Protein AF-B4IDQ7-F1 (afdb_monomer_lite)

pLDDT: mean 70.09, std 9.24, range [44.31, 83.25]

Secondary structure (DSSP, 8-state):
-HHHHHHHHHHHHHHHHHHHHHHHHHTT--TT-SSGGG--HHHHHHHHHHHHHHHHHHHHHHHHGGG-HHHHHHHHHHHHHHHHHHHHHHHHHHTHHHHHHHHHHHHHHHHHHHHTS--

Structure (mmCIF, N/CA/C/O backbone):
data_AF-B4IDQ7-F1
#
_entry.id   AF-B4IDQ7-F1
#
loop_
_atom_site.group_PDB
_atom_site.id
_atom_site.type_symbol
_atom_site.label_atom_id
_atom_site.label_alt_id
_atom_site.label_comp_id
_atom_site.label_asym_id
_atom_site.label_entity_id
_atom_site.label_seq_id
_atom_site.pdbx_PDB_ins_code
_atom_site.Cartn_x
_atom_site.Cartn_y
_atom_site.Cartn_z
_atom_site.occupancy
_atom_site.B_iso_or_equiv
_atom_site.auth_seq_id
_atom_site.auth_comp_id
_atom_site.auth_asym_id
_atom_site.auth_atom_id
_atom_site.pdbx_PDB_model_num
ATOM 1 N N . MET A 1 1 ? 38.645 -10.193 3.640 1.00 50.62 1 MET A N 1
ATOM 2 C CA . MET A 1 1 ? 37.533 -10.471 4.585 1.00 50.62 1 MET A CA 1
ATOM 3 C C . MET A 1 1 ? 36.400 -9.431 4.530 1.00 50.62 1 MET A C 1
ATOM 5 O O . MET A 1 1 ? 35.250 -9.816 4.686 1.00 50.62 1 MET A O 1
ATOM 9 N N . SER A 1 2 ? 36.667 -8.141 4.269 1.00 58.59 2 SER A N 1
ATOM 10 C CA . SER A 1 2 ? 35.612 -7.105 4.157 1.00 58.59 2 SER A CA 1
ATOM 11 C C . SER A 1 2 ? 34.751 -7.170 2.885 1.00 58.59 2 SER A C 1
ATOM 13 O O . SER A 1 2 ? 33.590 -6.756 2.924 1.00 58.59 2 SER A O 1
ATOM 15 N N . ASP A 1 3 ? 35.274 -7.696 1.774 1.00 54.69 3 ASP A N 1
ATOM 16 C CA . ASP A 1 3 ? 34.544 -7.705 0.496 1.00 54.69 3 ASP A CA 1
ATOM 17 C C . ASP A 1 3 ? 33.474 -8.802 0.417 1.00 54.69 3 ASP A C 1
ATOM 19 O O . ASP A 1 3 ? 32.374 -8.546 -0.074 1.00 54.69 3 ASP A O 1
ATOM 23 N N . GLU A 1 4 ? 33.695 -9.967 1.037 1.00 54.31 4 GLU A N 1
ATOM 24 C CA . GLU A 1 4 ? 32.661 -11.011 1.152 1.00 54.31 4 GLU A CA 1
ATOM 25 C C . GLU A 1 4 ? 31.457 -10.563 1.998 1.00 54.31 4 GLU A C 1
ATOM 27 O O . GLU A 1 4 ? 30.306 -10.889 1.695 1.00 54.31 4 GLU A O 1
ATOM 32 N N . VAL A 1 5 ? 31.696 -9.771 3.051 1.00 60.72 5 VAL A N 1
ATOM 33 C CA . VAL A 1 5 ? 30.631 -9.236 3.917 1.00 60.72 5 VAL A CA 1
ATOM 34 C C . VAL A 1 5 ? 29.801 -8.182 3.177 1.00 60.72 5 VAL A C 1
ATOM 36 O O . VAL A 1 5 ? 28.580 -8.113 3.361 1.00 60.72 5 VAL A O 1
ATOM 39 N N . LYS A 1 6 ? 30.433 -7.376 2.311 1.00 54.91 6 LYS A N 1
ATOM 40 C CA . LYS A 1 6 ? 29.732 -6.421 1.439 1.00 54.91 6 LYS A CA 1
ATOM 41 C C . LYS A 1 6 ? 28.920 -7.140 0.361 1.00 54.91 6 LYS A C 1
ATOM 43 O O . LYS A 1 6 ? 27.745 -6.806 0.206 1.00 54.91 6 LYS A O 1
ATOM 48 N N . GLY A 1 7 ? 29.486 -8.163 -0.284 1.00 59.06 7 GLY A N 1
ATOM 49 C CA . GLY A 1 7 ? 28.795 -8.998 -1.272 1.00 59.06 7 GLY A CA 1
ATOM 50 C C . GLY A 1 7 ? 27.530 -9.652 -0.708 1.00 59.06 7 GLY A C 1
ATOM 51 O O . GLY A 1 7 ? 26.439 -9.439 -1.237 1.00 59.06 7 GLY A O 1
ATOM 52 N N . LYS A 1 8 ? 27.628 -10.320 0.453 1.00 60.47 8 LYS A N 1
ATOM 53 C CA . LYS A 1 8 ? 26.470 -10.946 1.127 1.00 60.47 8 LYS A CA 1
ATOM 54 C C . LYS A 1 8 ? 25.400 -9.936 1.562 1.00 60.47 8 LYS A C 1
ATOM 56 O O . LYS A 1 8 ? 24.205 -10.227 1.490 1.00 60.47 8 LYS A O 1
ATOM 61 N N . LYS A 1 9 ? 25.787 -8.732 2.011 1.00 61.00 9 LYS A N 1
ATOM 62 C CA . LYS A 1 9 ? 24.826 -7.654 2.334 1.00 61.00 9 LYS A CA 1
ATOM 63 C C . LYS A 1 9 ? 24.104 -7.131 1.092 1.00 61.00 9 LYS A C 1
ATOM 65 O O . LYS A 1 9 ? 22.928 -6.779 1.176 1.00 61.00 9 LYS A O 1
ATOM 70 N N . GLN A 1 10 ? 24.800 -7.051 -0.035 1.00 59.84 10 GLN A N 1
ATOM 71 C CA . GLN A 1 10 ? 24.262 -6.534 -1.288 1.00 59.84 10 GLN A CA 1
ATOM 72 C C . GLN A 1 10 ? 23.310 -7.541 -1.946 1.00 59.84 10 GLN A C 1
ATOM 74 O O . GLN A 1 10 ? 22.236 -7.156 -2.402 1.00 59.84 10 GLN A O 1
ATOM 79 N N . GLU A 1 11 ? 23.636 -8.830 -1.872 1.00 60.47 11 GLU A N 1
ATOM 80 C CA . GLU A 1 11 ? 22.786 -9.927 -2.340 1.00 60.47 11 GLU A CA 1
ATOM 81 C C . GLU A 1 11 ? 21.485 -10.039 -1.526 1.00 60.47 11 GLU A C 1
ATOM 83 O O . GLU A 1 11 ? 20.395 -10.103 -2.097 1.00 60.47 11 GLU A O 1
ATOM 88 N N . LYS A 1 12 ? 21.563 -9.917 -0.189 1.00 66.12 12 LYS A N 1
ATOM 89 C CA . LYS A 1 12 ? 20.372 -9.835 0.678 1.00 66.12 12 LYS A CA 1
ATOM 90 C C . LYS A 1 12 ? 19.483 -8.631 0.361 1.00 66.12 12 LYS A C 1
ATOM 92 O O . LYS A 1 12 ? 18.259 -8.742 0.416 1.00 66.12 12 LYS A O 1
ATOM 97 N N . LYS A 1 13 ? 20.073 -7.472 0.040 1.00 66.81 13 LYS A N 1
ATOM 98 C CA . LYS A 1 13 ? 19.306 -6.281 -0.360 1.00 66.81 13 LYS A CA 1
ATOM 99 C C . LYS A 1 13 ? 18.587 -6.494 -1.690 1.00 66.81 13 LYS A C 1
ATOM 101 O O . LYS A 1 13 ? 17.426 -6.113 -1.792 1.00 66.81 13 LYS A O 1
ATOM 106 N N . ASP A 1 14 ? 19.235 -7.125 -2.668 1.00 68.25 14 ASP A N 1
ATOM 107 C CA . ASP A 1 14 ? 18.614 -7.425 -3.963 1.00 68.25 14 ASP A CA 1
ATOM 108 C C . ASP A 1 14 ? 17.458 -8.429 -3.817 1.00 68.25 14 ASP A C 1
ATOM 110 O O . ASP A 1 14 ? 16.376 -8.218 -4.363 1.00 68.25 14 ASP A O 1
ATOM 114 N N . GLN A 1 15 ? 17.634 -9.472 -2.998 1.00 74.38 15 GLN A N 1
ATOM 115 C CA . GLN A 1 15 ? 16.562 -10.419 -2.671 1.00 74.38 15 GLN A CA 1
ATOM 116 C C . GLN A 1 15 ? 15.384 -9.739 -1.960 1.00 74.38 15 GLN A C 1
ATOM 118 O O . GLN A 1 15 ? 14.240 -9.917 -2.373 1.00 74.38 15 GLN A O 1
ATOM 123 N N . SER A 1 16 ? 15.649 -8.908 -0.945 1.00 74.19 16 SER A N 1
ATOM 124 C CA . SER A 1 16 ? 14.608 -8.163 -0.221 1.00 74.19 16 SER A CA 1
ATOM 125 C C . SER A 1 16 ? 13.798 -7.251 -1.152 1.00 74.19 16 SER A C 1
ATOM 127 O O . SER A 1 16 ? 12.568 -7.246 -1.116 1.00 74.19 16 SER A O 1
ATOM 129 N N . LEU A 1 17 ? 14.472 -6.549 -2.067 1.00 72.50 17 LEU A N 1
ATOM 130 C CA . LEU A 1 17 ? 13.829 -5.659 -3.033 1.00 72.50 17 LEU A CA 1
ATOM 131 C C . LEU A 1 17 ? 12.966 -6.429 -4.049 1.00 72.50 17 LEU A C 1
ATOM 133 O O . LEU A 1 17 ? 11.886 -5.975 -4.421 1.00 72.50 17 LEU A O 1
ATOM 137 N N . ARG A 1 18 ? 13.411 -7.617 -4.482 1.00 75.12 18 ARG A N 1
ATOM 138 C CA . ARG A 1 18 ? 12.624 -8.509 -5.353 1.00 75.12 18 ARG A CA 1
ATOM 139 C C . ARG A 1 18 ? 11.378 -9.036 -4.651 1.00 75.12 18 ARG A C 1
ATOM 141 O O . ARG A 1 18 ? 10.312 -9.033 -5.261 1.00 75.12 18 ARG A O 1
ATOM 148 N N . VAL A 1 19 ? 11.500 -9.443 -3.386 1.00 78.44 19 VAL A N 1
ATOM 149 C CA . VAL A 1 19 ? 10.363 -9.914 -2.581 1.00 78.44 19 VAL A CA 1
ATOM 150 C C . VAL A 1 19 ? 9.347 -8.794 -2.392 1.00 78.44 19 VAL A C 1
ATOM 152 O O . VAL A 1 19 ? 8.165 -9.019 -2.622 1.00 78.44 19 VAL A O 1
ATOM 155 N N . GLN A 1 20 ? 9.786 -7.575 -2.068 1.00 76.69 20 GLN A N 1
ATOM 156 C CA . GLN A 1 20 ? 8.881 -6.427 -1.959 1.00 76.69 20 GLN A CA 1
ATOM 157 C C . GLN A 1 20 ? 8.100 -6.204 -3.257 1.00 76.69 20 GLN A C 1
ATOM 159 O O . GLN A 1 20 ? 6.879 -6.087 -3.231 1.00 76.69 20 GLN A O 1
ATOM 164 N N . ILE A 1 21 ? 8.779 -6.218 -4.404 1.00 78.62 21 ILE A N 1
ATOM 165 C CA . ILE A 1 21 ? 8.135 -5.999 -5.707 1.00 78.62 21 ILE A CA 1
ATOM 166 C C . ILE A 1 21 ? 7.157 -7.126 -6.049 1.00 78.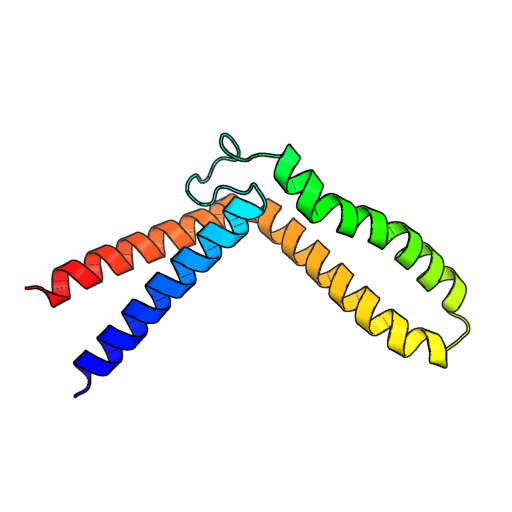62 21 ILE A C 1
ATOM 168 O O . ILE A 1 21 ? 6.091 -6.856 -6.596 1.00 78.62 21 ILE A O 1
ATOM 172 N N . LEU A 1 22 ? 7.477 -8.370 -5.687 1.00 78.12 22 LEU A N 1
ATOM 173 C CA . LEU A 1 22 ? 6.561 -9.498 -5.836 1.00 78.12 22 LEU A CA 1
ATOM 174 C C . LEU A 1 22 ? 5.314 -9.331 -4.957 1.00 78.12 22 LEU A C 1
ATOM 176 O O . LEU A 1 22 ? 4.205 -9.497 -5.451 1.00 78.12 22 LEU A O 1
ATOM 180 N N . VAL A 1 23 ? 5.485 -8.959 -3.685 1.00 81.25 23 VAL A N 1
ATOM 181 C CA . VAL A 1 23 ? 4.380 -8.759 -2.731 1.00 81.25 23 VAL A CA 1
ATOM 182 C C . VAL A 1 23 ? 3.423 -7.678 -3.223 1.00 81.25 23 VAL A C 1
ATOM 184 O O . VAL A 1 23 ? 2.217 -7.904 -3.282 1.00 81.25 23 VAL A O 1
ATOM 187 N N . TYR A 1 24 ? 3.943 -6.532 -3.656 1.00 77.50 24 TYR A N 1
ATOM 188 C CA . TYR A 1 24 ? 3.100 -5.480 -4.219 1.00 77.50 24 TYR A CA 1
ATOM 189 C C . TYR A 1 24 ? 2.419 -5.902 -5.526 1.00 77.50 24 TYR A C 1
ATOM 191 O O . TYR A 1 24 ? 1.258 -5.561 -5.748 1.00 77.50 24 TYR A O 1
ATOM 199 N N . ARG A 1 25 ? 3.089 -6.701 -6.364 1.00 77.25 25 ARG A N 1
ATOM 200 C CA . ARG A 1 25 ? 2.487 -7.253 -7.582 1.00 77.25 25 ARG A CA 1
ATOM 201 C C . ARG A 1 25 ? 1.349 -8.226 -7.267 1.00 77.25 25 ARG A C 1
ATOM 203 O O . ARG A 1 25 ? 0.344 -8.214 -7.974 1.00 77.25 25 ARG A O 1
ATOM 210 N N . CYS A 1 26 ? 1.459 -9.008 -6.191 1.00 78.88 26 CYS A N 1
ATOM 211 C CA . CYS A 1 26 ? 0.356 -9.819 -5.663 1.00 78.88 26 CYS A CA 1
ATOM 212 C C . CYS A 1 26 ? -0.804 -8.954 -5.144 1.00 78.88 26 CYS A C 1
ATOM 214 O O . CYS A 1 26 ? -1.956 -9.352 -5.269 1.00 78.88 26 CYS A O 1
ATOM 216 N N . MET A 1 27 ? -0.520 -7.749 -4.640 1.00 73.94 27 MET A N 1
ATOM 217 C CA . MET A 1 27 ? -1.527 -6.729 -4.306 1.00 73.94 27 MET A CA 1
ATOM 218 C C . MET A 1 27 ? -2.060 -5.965 -5.534 1.00 73.94 27 MET A C 1
ATOM 220 O O . MET A 1 27 ? -2.821 -5.010 -5.396 1.00 73.94 27 MET A O 1
ATOM 224 N N . GLY A 1 28 ? -1.666 -6.351 -6.752 1.00 70.25 28 GLY A N 1
ATOM 225 C CA . GLY A 1 28 ? -2.109 -5.712 -7.993 1.00 70.25 28 GLY A CA 1
ATOM 226 C C . GLY A 1 28 ? -1.391 -4.415 -8.348 1.00 70.25 28 GLY A C 1
ATOM 227 O O . GLY A 1 28 ? -1.785 -3.764 -9.310 1.00 70.25 28 GLY A O 1
ATOM 228 N N . ILE A 1 29 ? -0.343 -4.051 -7.611 1.00 76.56 29 ILE A N 1
ATOM 229 C CA . ILE A 1 29 ? 0.425 -2.823 -7.814 1.00 76.56 29 ILE A CA 1
ATOM 230 C C . ILE A 1 29 ? 1.715 -3.169 -8.551 1.00 76.56 29 ILE A C 1
ATOM 232 O O . ILE A 1 29 ? 2.563 -3.907 -8.043 1.00 76.56 29 ILE A O 1
ATOM 236 N N . ASP A 1 30 ? 1.892 -2.614 -9.745 1.00 71.19 30 ASP A N 1
ATOM 237 C CA . ASP A 1 30 ? 3.097 -2.819 -10.532 1.00 71.19 30 ASP A CA 1
ATOM 238 C C . ASP A 1 30 ? 4.142 -1.730 -10.255 1.00 71.19 30 ASP A C 1
ATOM 240 O O . ASP A 1 30 ? 4.079 -0.616 -10.776 1.00 71.19 30 ASP A O 1
ATOM 244 N N . LEU A 1 31 ? 5.168 -2.066 -9.465 1.00 69.06 31 LEU A N 1
ATOM 245 C CA . LEU A 1 31 ? 6.310 -1.172 -9.222 1.00 69.06 31 LEU A CA 1
ATOM 246 C C . LEU A 1 31 ? 7.321 -1.145 -10.371 1.00 69.06 31 LEU A C 1
ATOM 248 O O . LEU A 1 31 ? 8.363 -0.501 -10.252 1.00 69.06 31 LEU A O 1
ATOM 252 N N . TRP A 1 32 ? 7.057 -1.845 -11.476 1.00 65.50 32 TRP A N 1
ATOM 253 C CA . TRP A 1 32 ? 7.919 -1.791 -12.652 1.00 65.50 32 TRP A CA 1
ATOM 254 C C . TRP A 1 32 ? 7.681 -0.542 -13.508 1.00 65.50 32 TRP A C 1
ATOM 256 O O . TRP A 1 32 ? 8.549 -0.163 -14.288 1.00 65.50 32 TRP A O 1
ATOM 266 N N . SER A 1 33 ? 6.544 0.138 -13.353 1.00 61.62 33 SER A N 1
ATOM 267 C CA . SER A 1 33 ? 6.238 1.356 -14.101 1.00 61.62 33 SER A CA 1
ATOM 268 C C . SER A 1 33 ? 5.862 2.505 -13.164 1.00 61.62 33 SER A C 1
ATOM 270 O O . SER A 1 33 ? 5.038 2.325 -12.264 1.00 61.62 33 SER A O 1
ATOM 272 N N . PRO A 1 34 ? 6.396 3.727 -13.372 1.00 59.88 34 PRO A N 1
ATOM 273 C CA . PRO A 1 34 ? 5.971 4.907 -12.616 1.00 59.88 34 PRO A CA 1
ATOM 274 C C . PRO A 1 34 ? 4.513 5.299 -12.911 1.00 59.88 34 PRO A C 1
ATOM 276 O O . PRO A 1 34 ? 3.937 6.114 -12.192 1.00 59.88 34 PRO A O 1
ATOM 279 N N . THR A 1 35 ? 3.901 4.709 -13.942 1.00 60.84 35 THR A N 1
ATOM 280 C CA . THR A 1 35 ? 2.495 4.914 -14.307 1.00 60.84 35 THR A CA 1
ATOM 281 C C . THR A 1 35 ? 1.610 3.796 -13.758 1.00 60.84 35 THR A C 1
ATOM 283 O O . THR A 1 35 ? 2.046 2.653 -13.649 1.00 60.84 35 THR A O 1
ATOM 286 N N . MET A 1 36 ? 0.353 4.124 -13.440 1.00 60.62 36 MET A N 1
ATOM 287 C CA . MET A 1 36 ? -0.664 3.153 -12.998 1.00 60.62 36 MET A CA 1
ATOM 288 C C . MET A 1 36 ? -1.256 2.336 -14.160 1.00 60.62 36 MET A C 1
ATOM 290 O O . MET A 1 36 ? -2.191 1.571 -13.968 1.00 60.62 36 MET A O 1
ATOM 294 N N . ALA A 1 37 ? -0.732 2.492 -15.381 1.00 63.09 37 ALA A N 1
ATOM 295 C CA . ALA A 1 37 ? -1.294 1.887 -16.589 1.00 63.09 37 ALA A CA 1
ATOM 296 C C . ALA A 1 37 ? -1.283 0.348 -16.568 1.00 63.09 37 ALA A C 1
ATOM 298 O O . ALA A 1 37 ? -2.091 -0.273 -17.249 1.00 63.09 37 ALA A O 1
ATOM 299 N N . ASN A 1 38 ? -0.377 -0.254 -15.790 1.00 66.31 38 ASN A N 1
ATOM 300 C CA . ASN A 1 38 ? -0.272 -1.705 -15.634 1.00 66.31 38 ASN A CA 1
ATOM 301 C C . ASN A 1 38 ? -0.748 -2.196 -14.254 1.00 66.31 38 ASN A C 1
ATOM 303 O O . ASN A 1 38 ? -0.616 -3.382 -13.940 1.00 66.31 38 ASN A O 1
ATOM 307 N N . ASP A 1 39 ? -1.284 -1.294 -13.424 1.00 68.69 39 ASP A N 1
ATOM 308 C CA . ASP A 1 39 ? -1.880 -1.680 -12.150 1.00 68.69 39 ASP A CA 1
ATOM 309 C C . ASP A 1 39 ? -3.173 -2.461 -12.412 1.00 68.69 39 ASP A C 1
ATOM 311 O O . ASP A 1 39 ? -3.912 -2.205 -13.364 1.00 68.69 39 ASP A O 1
ATOM 315 N N . ARG A 1 40 ? -3.452 -3.443 -11.553 1.00 78.50 40 ARG A N 1
ATOM 316 C CA . ARG A 1 40 ? -4.677 -4.245 -11.567 1.00 78.50 40 ARG A CA 1
ATOM 317 C C . ARG A 1 40 ? -5.589 -3.733 -10.453 1.00 78.50 40 ARG A C 1
ATOM 319 O O . ARG A 1 40 ? -5.602 -4.335 -9.377 1.00 78.50 40 ARG A O 1
ATOM 326 N N . PRO A 1 41 ? -6.368 -2.657 -10.683 1.00 71.75 41 PRO A N 1
ATOM 327 C CA . PRO A 1 41 ? -7.154 -2.002 -9.636 1.00 71.75 41 PRO A CA 1
ATOM 328 C C . PRO A 1 41 ? -8.147 -2.956 -8.968 1.00 71.75 41 PRO A C 1
ATOM 330 O O . PRO A 1 41 ? -8.364 -2.864 -7.767 1.00 71.75 41 PRO A O 1
ATOM 333 N N . TRP A 1 42 ? -8.675 -3.931 -9.713 1.00 75.81 42 TRP A N 1
ATOM 334 C CA . TRP A 1 42 ? -9.512 -5.006 -9.176 1.00 75.81 42 TRP A CA 1
ATOM 335 C C . TRP A 1 42 ? -8.799 -5.860 -8.127 1.00 75.81 42 TRP A C 1
ATOM 337 O O . TRP A 1 42 ? -9.379 -6.177 -7.094 1.00 75.81 42 TRP A O 1
ATOM 347 N N . LEU A 1 43 ? -7.536 -6.215 -8.362 1.00 77.56 43 LEU A N 1
ATOM 348 C CA . LEU A 1 43 ? -6.769 -7.031 -7.425 1.00 77.56 43 LEU A CA 1
ATOM 349 C C . LEU A 1 43 ? -6.405 -6.214 -6.179 1.00 77.56 43 LEU A C 1
ATOM 351 O O . LEU A 1 43 ? -6.558 -6.697 -5.061 1.00 77.56 43 LEU A O 1
ATOM 355 N N . THR A 1 44 ? -6.041 -4.942 -6.364 1.00 76.31 44 THR A N 1
ATOM 356 C CA . THR A 1 44 ? -5.822 -4.007 -5.253 1.00 76.31 44 THR A CA 1
ATOM 357 C C . THR A 1 44 ? -7.090 -3.807 -4.429 1.00 76.31 44 THR A C 1
ATOM 359 O O . THR A 1 44 ? -7.023 -3.848 -3.202 1.00 76.31 44 THR A O 1
ATOM 362 N N . PHE A 1 45 ? -8.250 -3.688 -5.076 1.00 78.31 45 PHE A N 1
ATOM 363 C CA . PHE A 1 45 ? -9.544 -3.590 -4.409 1.00 78.31 45 PHE A CA 1
ATOM 364 C C . PHE A 1 45 ? -9.872 -4.848 -3.600 1.00 78.31 45 PHE A C 1
ATOM 366 O O . PHE A 1 45 ? -10.294 -4.734 -2.458 1.00 78.31 45 PHE A O 1
ATOM 373 N N . VAL A 1 46 ? -9.603 -6.048 -4.120 1.00 81.75 46 VAL A N 1
ATOM 374 C CA . VAL A 1 46 ? -9.787 -7.295 -3.356 1.00 81.75 46 VAL A CA 1
ATOM 375 C C . VAL A 1 46 ? -8.847 -7.362 -2.147 1.00 81.75 46 VAL A C 1
ATOM 377 O O . VAL A 1 46 ? -9.255 -7.817 -1.083 1.00 81.75 46 VAL A O 1
ATOM 380 N N . THR A 1 47 ? -7.605 -6.885 -2.272 1.00 78.62 47 THR A N 1
ATOM 381 C CA . THR A 1 47 ? -6.629 -6.952 -1.168 1.00 78.62 47 THR A CA 1
ATOM 382 C C . THR A 1 47 ? -6.783 -5.857 -0.111 1.00 78.62 47 THR A C 1
ATOM 384 O O . THR A 1 47 ? -6.556 -6.121 1.064 1.00 78.62 47 THR A O 1
ATOM 387 N N . MET A 1 48 ? -7.167 -4.638 -0.500 1.00 76.06 48 MET A N 1
ATOM 388 C CA . MET A 1 48 ? -7.267 -3.481 0.404 1.00 76.06 48 MET A CA 1
ATOM 389 C C . MET A 1 48 ? -8.713 -3.147 0.771 1.00 76.06 48 MET A C 1
ATOM 391 O O . MET A 1 48 ? -8.961 -2.596 1.839 1.00 76.06 48 MET A O 1
ATOM 395 N N . GLY A 1 49 ? -9.681 -3.510 -0.070 1.00 78.44 49 GLY A N 1
ATOM 396 C CA . GLY A 1 49 ? -11.109 -3.282 0.146 1.00 78.44 49 GLY A CA 1
ATOM 397 C C . GLY A 1 49 ? -11.628 -3.840 1.470 1.00 78.44 49 GLY A C 1
ATOM 398 O O . GLY A 1 49 ? -12.296 -3.091 2.176 1.00 78.44 49 GLY A O 1
ATOM 399 N N . PRO A 1 50 ? -11.274 -5.072 1.889 1.00 82.75 50 PRO A N 1
ATOM 400 C CA . PRO A 1 50 ? -11.645 -5.583 3.207 1.00 82.75 50 PRO A CA 1
ATOM 401 C C . PRO A 1 50 ? -11.130 -4.706 4.349 1.00 82.75 50 PRO A C 1
ATOM 403 O O . PRO A 1 50 ? -11.832 -4.521 5.333 1.00 82.75 50 PRO A O 1
ATOM 406 N N . LEU A 1 51 ? -9.943 -4.108 4.204 1.00 77.31 51 LEU A N 1
ATOM 407 C CA . LEU A 1 51 ? -9.350 -3.222 5.208 1.00 77.31 51 LEU A CA 1
ATOM 408 C C . LEU A 1 51 ? -10.140 -1.908 5.332 1.00 77.31 51 LEU A C 1
ATOM 410 O O . LEU A 1 51 ? -10.401 -1.446 6.440 1.00 77.31 51 LEU A O 1
ATOM 414 N N . PHE A 1 52 ? -10.590 -1.350 4.203 1.00 74.88 52 PHE A N 1
ATOM 415 C CA . PHE A 1 52 ? -11.512 -0.207 4.178 1.00 74.88 52 PHE A CA 1
ATOM 416 C C . PHE A 1 52 ? -12.898 -0.567 4.728 1.00 74.88 52 PHE A C 1
ATOM 418 O O . PHE A 1 52 ? -13.486 0.216 5.470 1.00 74.88 52 PHE A O 1
ATOM 425 N N . LEU A 1 53 ? -13.412 -1.757 4.408 1.00 80.69 53 LEU A N 1
ATOM 426 C CA . LEU A 1 53 ? -14.711 -2.225 4.890 1.00 80.69 53 LEU A CA 1
ATOM 427 C C . LEU A 1 53 ? -14.702 -2.465 6.404 1.00 80.69 53 LEU A C 1
ATOM 429 O O . LEU A 1 53 ? -15.706 -2.226 7.062 1.00 80.69 53 LEU A O 1
ATOM 433 N N . PHE A 1 54 ? -13.567 -2.907 6.952 1.00 77.88 54 PHE A N 1
ATOM 434 C CA . PHE A 1 54 ? -13.380 -3.163 8.380 1.00 77.88 54 PHE A CA 1
ATOM 435 C C . PHE A 1 54 ? -13.142 -1.877 9.189 1.00 77.88 54 PHE A C 1
ATOM 437 O O . PHE A 1 54 ? -13.500 -1.808 10.361 1.00 77.88 54 PHE A O 1
ATOM 444 N N . MET A 1 55 ? -12.598 -0.832 8.557 1.00 72.31 55 MET A N 1
ATOM 445 C CA . MET A 1 55 ? -12.408 0.494 9.164 1.00 72.31 55 MET A CA 1
ATOM 446 C C . MET A 1 55 ? -13.727 1.167 9.565 1.00 72.31 55 MET A C 1
ATOM 448 O O . MET A 1 55 ? -13.787 1.819 10.602 1.00 72.31 55 MET A O 1
ATOM 452 N N . VAL A 1 56 ? -14.790 1.002 8.774 1.00 74.69 56 VAL A N 1
ATOM 453 C CA . VAL A 1 56 ? -16.097 1.637 9.029 1.00 74.69 56 VAL A CA 1
ATOM 454 C C . VAL A 1 56 ? -16.744 1.173 10.346 1.00 74.69 56 VAL A C 1
ATOM 456 O O . VAL A 1 56 ? -17.015 2.024 11.194 1.00 74.69 56 VAL A O 1
ATOM 459 N N . PRO A 1 57 ? -16.973 -0.133 10.587 1.00 74.38 57 PRO A N 1
ATOM 460 C CA . PRO A 1 57 ? -17.533 -0.601 11.852 1.00 74.38 57 PRO A CA 1
ATOM 461 C C . PRO A 1 57 ? -16.580 -0.357 13.028 1.00 74.38 57 PRO A C 1
ATOM 463 O O . PRO A 1 57 ? -17.039 -0.099 14.134 1.00 74.38 57 PRO A O 1
ATOM 466 N N . MET A 1 58 ? -15.265 -0.367 12.796 1.00 71.62 58 MET A N 1
ATOM 467 C CA . MET A 1 58 ? -14.267 -0.050 13.819 1.00 71.62 58 MET A CA 1
ATOM 468 C C . MET A 1 58 ? -14.325 1.426 14.250 1.00 71.62 58 MET A C 1
ATOM 470 O O . MET A 1 58 ? -14.202 1.718 15.436 1.00 71.62 58 MET A O 1
ATOM 474 N N . PHE A 1 59 ? -14.583 2.352 13.321 1.00 70.25 59 PHE A N 1
ATOM 475 C CA . PHE A 1 59 ? -14.804 3.769 13.625 1.00 70.25 59 PHE A CA 1
ATOM 476 C C . PHE A 1 59 ? -16.097 3.994 14.422 1.00 70.25 59 PHE A C 1
ATOM 478 O O . PHE A 1 59 ? -16.095 4.744 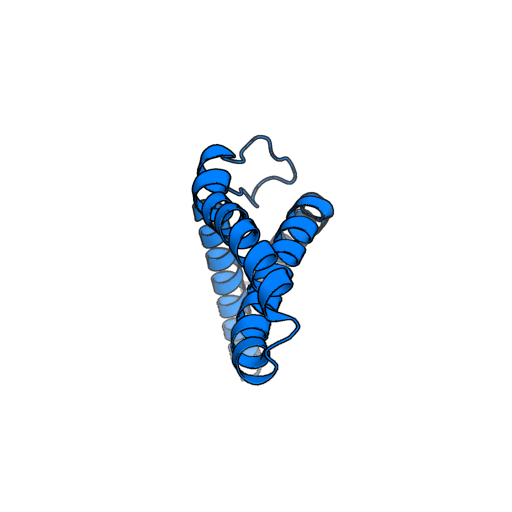15.398 1.00 70.25 59 PHE A O 1
ATOM 485 N N . LEU A 1 60 ? -17.184 3.307 14.049 1.00 73.00 60 LEU A N 1
ATOM 486 C CA . LEU A 1 60 ? -18.454 3.357 14.783 1.00 73.00 60 LEU A CA 1
ATOM 487 C C . LEU A 1 60 ? -18.309 2.791 16.203 1.00 73.00 60 LEU A C 1
ATOM 489 O O . LEU A 1 60 ? -18.736 3.429 17.162 1.00 73.00 60 LEU A O 1
ATOM 493 N N . ALA A 1 61 ? -17.629 1.651 16.348 1.00 68.88 61 ALA A N 1
ATOM 494 C CA . ALA A 1 61 ? -17.349 1.050 17.647 1.00 68.88 61 ALA A CA 1
ATOM 495 C C . ALA A 1 61 ? -16.463 1.960 18.513 1.00 68.88 61 ALA A C 1
ATOM 497 O O . ALA A 1 61 ? -16.770 2.196 19.677 1.00 68.88 61 ALA A O 1
ATOM 498 N N . ALA A 1 62 ? -15.392 2.537 17.959 1.00 65.44 62 ALA A N 1
ATOM 499 C CA . ALA A 1 62 ? -14.536 3.462 18.700 1.00 65.44 62 ALA A CA 1
ATOM 500 C C . ALA A 1 62 ? -15.309 4.687 19.223 1.00 65.44 62 ALA A C 1
ATOM 502 O O . ALA A 1 62 ? -15.030 5.151 20.326 1.00 65.44 62 ALA A O 1
ATOM 503 N N . HIS A 1 63 ? -16.296 5.180 18.468 1.00 67.56 63 HIS A N 1
ATOM 504 C CA . HIS A 1 63 ? -17.168 6.272 18.898 1.00 67.56 63 HIS A CA 1
ATOM 505 C C . HIS A 1 63 ? -18.121 5.855 20.034 1.00 67.56 63 HIS A C 1
ATOM 507 O O . HIS A 1 63 ? -18.301 6.614 20.984 1.00 67.56 63 HIS A O 1
ATOM 513 N N . GLU A 1 64 ? -18.698 4.650 19.980 1.00 65.25 64 GLU A N 1
ATOM 514 C CA . GLU A 1 64 ? -19.565 4.121 21.048 1.00 65.25 64 GLU A CA 1
ATOM 515 C C . GLU A 1 64 ? -18.804 3.775 22.340 1.00 65.25 64 GLU A C 1
ATOM 517 O O . GLU A 1 64 ? -19.324 3.982 23.435 1.00 65.25 64 GLU A O 1
ATOM 522 N N . TYR A 1 65 ? -17.561 3.293 22.247 1.00 60.34 65 TYR A N 1
ATOM 523 C CA . TYR A 1 65 ? -16.777 2.843 23.406 1.00 60.34 65 TYR A CA 1
ATOM 524 C C . TYR A 1 65 ? -15.962 3.944 24.110 1.00 60.34 65 TYR A C 1
ATOM 526 O O . TYR A 1 65 ? -15.269 3.638 25.083 1.00 60.34 65 TYR A O 1
ATOM 534 N N . ILE A 1 66 ? -16.066 5.218 23.701 1.00 58.56 66 ILE A N 1
ATOM 535 C CA . ILE A 1 66 ? -15.352 6.362 24.318 1.00 58.56 66 ILE A CA 1
ATOM 536 C C . ILE A 1 66 ? -15.542 6.446 25.847 1.00 58.56 66 ILE A C 1
ATOM 538 O O . ILE A 1 66 ? -14.676 6.959 26.553 1.00 58.56 66 ILE A O 1
ATOM 542 N N . THR A 1 67 ? -16.632 5.895 26.384 1.00 57.28 67 THR A N 1
ATOM 543 C CA . THR A 1 67 ? -16.944 5.885 27.821 1.00 57.28 67 THR A CA 1
ATOM 544 C C . THR A 1 67 ? -16.424 4.660 28.593 1.00 57.28 67 THR A C 1
ATOM 546 O O . THR A 1 67 ? -16.514 4.654 29.820 1.00 57.28 67 THR A O 1
ATOM 549 N N . GLN A 1 68 ? -15.862 3.628 27.942 1.00 56.44 68 GLN A N 1
ATOM 550 C CA . GLN A 1 68 ? -15.364 2.400 28.594 1.00 56.44 68 GLN A CA 1
ATOM 551 C C . GLN A 1 68 ? -13.843 2.231 28.453 1.00 56.44 68 GLN A C 1
ATOM 553 O O . GLN A 1 68 ? -13.344 1.488 27.611 1.00 56.44 68 GLN A O 1
ATOM 558 N N . VAL A 1 69 ? -13.098 2.879 29.353 1.00 56.12 69 VAL A N 1
ATOM 559 C CA . VAL A 1 69 ? -11.625 3.022 29.332 1.00 56.12 69 VAL A CA 1
ATOM 560 C C . VAL A 1 69 ? -10.853 1.693 29.214 1.00 56.12 69 VAL A C 1
ATOM 562 O O . VAL A 1 69 ? -9.788 1.661 28.601 1.00 56.12 69 VAL A O 1
ATOM 565 N N . SER A 1 70 ? -11.378 0.585 29.752 1.00 55.81 70 SER A N 1
ATOM 566 C CA . SER A 1 70 ? -10.649 -0.696 29.775 1.00 55.81 70 SER A CA 1
ATOM 567 C C . SER A 1 70 ? -10.751 -1.495 28.468 1.00 55.81 70 SER A C 1
ATOM 569 O O . SER A 1 70 ? -9.760 -2.071 28.035 1.00 55.81 70 SER A O 1
ATOM 571 N N . LEU A 1 71 ? -11.918 -1.498 27.814 1.00 54.66 71 LEU A N 1
ATOM 572 C CA . LEU A 1 71 ? -12.119 -2.094 26.480 1.00 54.66 71 LEU A CA 1
ATOM 573 C C . LEU A 1 71 ? -11.540 -1.202 25.376 1.00 54.66 71 LEU A C 1
ATOM 575 O O . LEU A 1 71 ? -11.105 -1.678 24.327 1.00 54.66 71 LEU A O 1
ATOM 579 N N . LEU A 1 72 ? -11.489 0.102 25.639 1.00 57.09 72 LEU A N 1
ATOM 580 C CA . LEU A 1 72 ? -10.929 1.091 24.740 1.00 57.09 72 LEU A CA 1
ATOM 581 C C . LEU A 1 72 ? -9.424 0.864 24.509 1.00 57.09 72 LEU A C 1
ATOM 583 O O . LEU A 1 72 ? -8.977 1.004 23.383 1.00 57.09 72 LEU A O 1
ATOM 587 N N . SER A 1 73 ? 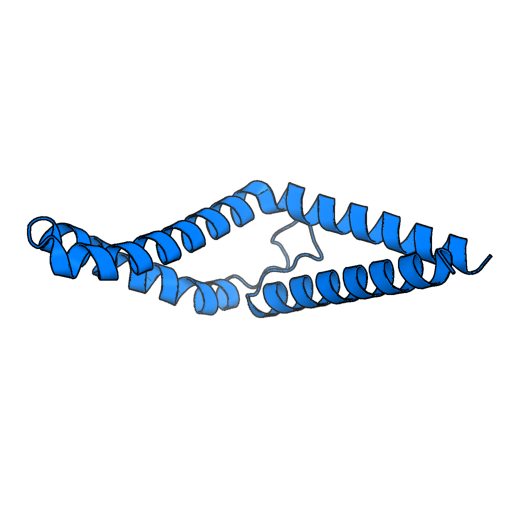-8.632 0.459 25.510 1.00 62.97 73 SER A N 1
ATOM 588 C CA . SER A 1 73 ? -7.169 0.332 25.356 1.00 62.97 73 SER A CA 1
ATOM 589 C C . SER A 1 73 ? -6.737 -0.771 24.371 1.00 62.97 73 SER A C 1
ATOM 591 O O . SER A 1 73 ? -5.945 -0.500 23.464 1.00 62.97 73 SER A O 1
ATOM 593 N N . ASP A 1 74 ? -7.314 -1.973 24.471 1.00 64.75 74 ASP A N 1
ATOM 594 C CA . ASP A 1 74 ? -6.995 -3.098 23.573 1.00 64.75 74 ASP A CA 1
ATOM 595 C C . ASP A 1 74 ? -7.542 -2.875 22.155 1.00 64.75 74 ASP A C 1
ATOM 597 O O . ASP A 1 74 ? -6.896 -3.177 21.142 1.00 64.75 74 ASP A O 1
ATOM 601 N N . THR A 1 75 ? -8.726 -2.268 22.066 1.00 64.75 75 THR A N 1
ATOM 602 C CA . THR A 1 75 ? -9.381 -1.985 20.785 1.00 64.75 75 THR A CA 1
ATOM 603 C C . THR A 1 75 ? -8.735 -0.786 20.080 1.00 64.75 75 THR A C 1
ATOM 605 O O . THR A 1 75 ? -8.590 -0.790 18.857 1.00 64.75 75 THR A O 1
ATOM 608 N N . LEU A 1 76 ? -8.239 0.212 20.821 1.00 68.75 76 LEU A N 1
ATOM 609 C CA . LEU A 1 76 ? -7.508 1.353 20.262 1.00 68.75 76 LEU A CA 1
ATOM 610 C C . LEU A 1 76 ? -6.181 0.930 19.643 1.00 68.75 76 LEU A C 1
ATOM 612 O O . LEU A 1 76 ? -5.837 1.441 18.582 1.00 68.75 76 LEU A O 1
ATOM 616 N N . GLY A 1 77 ? -5.441 0.001 20.256 1.00 72.56 77 GLY A N 1
ATOM 617 C CA . GLY A 1 77 ? -4.157 -0.454 19.715 1.00 72.56 77 GLY A CA 1
ATOM 618 C C . GLY A 1 77 ? -4.295 -1.050 18.310 1.00 72.56 77 GLY A C 1
ATOM 619 O O . GLY A 1 77 ? -3.568 -0.675 17.385 1.00 72.56 77 GLY A O 1
ATOM 620 N N . SER A 1 78 ? -5.287 -1.921 18.119 1.00 72.38 78 SER A N 1
ATOM 621 C CA . SER A 1 78 ? -5.594 -2.511 16.808 1.00 72.38 78 SER A CA 1
ATOM 622 C C . SER A 1 78 ? -6.194 -1.495 15.824 1.00 72.38 78 SER A C 1
ATOM 624 O O . SER A 1 78 ? -5.867 -1.518 14.630 1.00 72.38 78 SER A O 1
ATOM 626 N N . THR A 1 79 ? -6.987 -0.542 16.318 1.00 71.44 79 THR A N 1
ATOM 627 C CA . THR A 1 79 ? -7.561 0.550 15.513 1.00 71.44 79 THR A CA 1
ATOM 628 C C . THR A 1 79 ? -6.493 1.517 15.005 1.00 71.44 79 THR A C 1
ATOM 630 O O . THR A 1 79 ? -6.442 1.833 13.818 1.00 71.44 79 THR A O 1
ATOM 633 N N . PHE A 1 80 ? -5.553 1.929 15.854 1.00 76.88 80 PHE A N 1
ATOM 634 C CA . PHE A 1 80 ? -4.429 2.771 15.449 1.00 76.88 80 PHE A CA 1
ATOM 635 C C . PHE A 1 80 ? -3.497 2.050 14.472 1.00 76.88 80 PHE A C 1
ATOM 637 O O . PHE A 1 80 ? -3.057 2.650 13.490 1.00 76.88 80 PHE A O 1
ATOM 644 N N . ALA A 1 81 ? -3.209 0.764 14.689 1.00 81.00 81 ALA A N 1
ATOM 645 C CA . ALA A 1 81 ? -2.359 -0.014 13.787 1.00 81.00 81 ALA A CA 1
ATOM 646 C C . ALA A 1 81 ? -2.965 -0.140 12.379 1.00 81.00 81 ALA A C 1
ATOM 648 O O . ALA A 1 81 ? -2.274 0.045 11.368 1.00 81.00 81 ALA A O 1
ATOM 649 N N . SER A 1 82 ? -4.265 -0.412 12.299 1.00 77.81 82 SER A N 1
ATOM 650 C CA . SER A 1 82 ? -4.983 -0.481 11.027 1.00 77.81 82 SER A CA 1
ATOM 651 C C . SER A 1 82 ? -5.092 0.899 10.365 1.00 77.81 82 SER A C 1
ATOM 653 O O . SER A 1 82 ? -4.867 1.013 9.159 1.00 77.81 82 SER A O 1
ATOM 655 N N . MET A 1 83 ? -5.308 1.971 11.134 1.00 77.81 83 MET A N 1
ATOM 656 C CA . MET A 1 83 ? -5.387 3.342 10.616 1.00 77.81 83 MET A CA 1
ATOM 657 C C . MET A 1 83 ? -4.034 3.817 10.069 1.00 77.81 83 MET A C 1
ATOM 659 O O . MET A 1 83 ? -3.960 4.3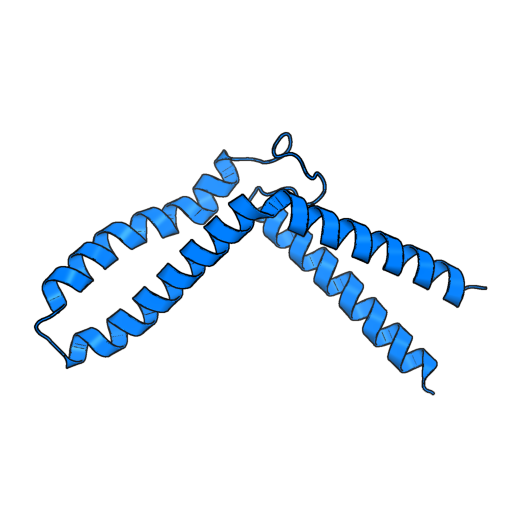82 8.980 1.00 77.81 83 MET A O 1
ATOM 663 N N . LEU A 1 84 ? -2.931 3.503 10.755 1.00 82.62 84 LEU A N 1
ATOM 664 C CA . LEU A 1 84 ? -1.574 3.749 10.256 1.00 82.62 84 LEU A CA 1
ATOM 665 C C . LEU A 1 84 ? -1.272 2.960 8.978 1.00 82.62 84 LEU A C 1
ATOM 667 O O . LEU A 1 84 ? -0.561 3.455 8.103 1.00 82.62 84 LEU A O 1
ATOM 671 N N . THR A 1 85 ? -1.800 1.742 8.856 1.00 82.56 85 THR A N 1
ATOM 672 C CA . THR A 1 85 ? -1.666 0.928 7.638 1.00 82.56 85 THR A CA 1
ATOM 673 C C . THR A 1 85 ? -2.390 1.589 6.465 1.00 82.56 85 THR A C 1
ATOM 675 O O . THR A 1 85 ? -1.826 1.693 5.375 1.00 82.56 85 THR A O 1
ATOM 678 N N . LEU A 1 86 ? -3.583 2.134 6.712 1.00 79.56 86 LEU A N 1
ATOM 679 C CA . LEU A 1 86 ? -4.352 2.895 5.732 1.00 79.56 86 LEU A CA 1
ATOM 680 C C . LEU A 1 86 ? -3.623 4.171 5.294 1.00 79.56 86 LEU A C 1
ATOM 682 O O . LEU A 1 86 ? -3.447 4.416 4.103 1.00 79.56 86 LEU A O 1
ATOM 686 N N . VAL A 1 87 ? -3.133 4.960 6.254 1.00 82.50 87 VAL A N 1
ATOM 687 C CA . VAL A 1 87 ? -2.384 6.196 5.983 1.00 82.50 87 VAL A CA 1
ATOM 688 C C . VAL A 1 87 ? -1.117 5.899 5.181 1.00 82.50 87 VAL A C 1
ATOM 690 O O . VAL A 1 87 ? -0.831 6.596 4.209 1.00 82.50 87 VAL A O 1
ATOM 693 N N . LYS A 1 88 ? -0.379 4.834 5.522 1.00 83.25 88 LYS A N 1
ATOM 694 C CA . LYS A 1 88 ? 0.783 4.384 4.737 1.00 83.25 88 LYS A CA 1
A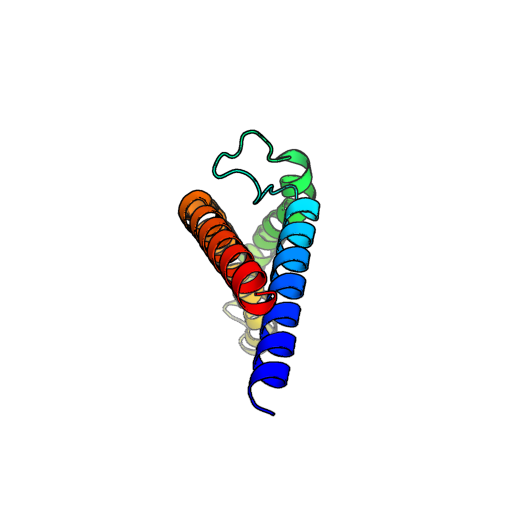TOM 695 C C . LYS A 1 88 ? 0.400 4.020 3.309 1.00 83.25 88 LYS A C 1
ATOM 697 O O . LYS A 1 88 ? 1.123 4.382 2.386 1.00 83.25 88 LYS A O 1
ATOM 702 N N . PHE A 1 89 ? -0.718 3.323 3.122 1.00 80.19 89 PHE A N 1
ATOM 703 C CA . PHE A 1 89 ? -1.200 2.958 1.796 1.00 80.19 89 PHE A CA 1
ATOM 704 C C . PHE A 1 89 ? -1.570 4.191 0.959 1.00 80.19 89 PHE A C 1
ATOM 706 O O . PHE A 1 89 ? -1.172 4.285 -0.203 1.00 80.19 89 PHE A O 1
ATOM 713 N N . LEU A 1 90 ? -2.253 5.175 1.552 1.00 80.06 90 LEU A N 1
ATOM 714 C CA . LEU A 1 90 ? -2.594 6.434 0.883 1.00 80.06 90 LEU A CA 1
ATOM 715 C C . LEU A 1 90 ? -1.348 7.256 0.535 1.00 80.06 90 LEU A C 1
ATOM 717 O O . LEU A 1 90 ? -1.223 7.723 -0.595 1.00 80.06 90 LEU A O 1
ATOM 721 N N . LEU A 1 91 ? -0.397 7.376 1.467 1.00 81.62 91 LEU A N 1
ATOM 722 C CA . LEU A 1 91 ? 0.890 8.033 1.221 1.00 81.62 91 LEU A CA 1
ATOM 723 C C . LEU A 1 91 ? 1.672 7.342 0.106 1.00 81.62 91 LEU A C 1
ATOM 725 O O . LEU A 1 91 ? 2.255 8.017 -0.739 1.00 81.62 91 LEU A O 1
ATOM 729 N N . PHE A 1 92 ? 1.662 6.009 0.071 1.00 82.12 92 PHE A N 1
ATOM 730 C CA . PHE A 1 92 ? 2.269 5.251 -1.014 1.00 82.12 92 PHE A CA 1
ATOM 731 C C . PHE A 1 92 ? 1.583 5.541 -2.353 1.00 82.12 92 PHE A C 1
ATOM 733 O O . PHE A 1 92 ? 2.275 5.777 -3.338 1.00 82.12 92 PHE A O 1
ATOM 740 N N . CYS A 1 93 ? 0.248 5.571 -2.402 1.00 77.38 93 CYS A N 1
ATOM 741 C CA . CYS A 1 93 ? -0.486 5.908 -3.623 1.00 77.38 93 CYS A CA 1
ATOM 742 C C . CYS A 1 93 ? -0.168 7.334 -4.099 1.00 77.38 93 CYS A C 1
ATOM 744 O O . CYS A 1 93 ? 0.057 7.547 -5.290 1.00 77.38 93 CYS A O 1
ATOM 746 N N . TYR A 1 94 ? -0.082 8.290 -3.171 1.00 79.56 94 TYR A N 1
ATOM 747 C CA . TYR A 1 94 ? 0.223 9.690 -3.463 1.00 79.56 94 TYR A CA 1
ATOM 748 C C . TYR A 1 94 ? 1.671 9.887 -3.949 1.00 79.56 94 TYR A C 1
ATOM 750 O O . TYR A 1 94 ? 1.904 10.481 -5.001 1.00 79.56 94 TYR A O 1
ATOM 758 N N . HIS A 1 95 ? 2.651 9.307 -3.250 1.00 80.62 95 HIS A N 1
ATOM 759 C CA . HIS A 1 95 ? 4.079 9.386 -3.590 1.00 80.62 95 HIS A CA 1
ATOM 760 C C . HIS A 1 95 ? 4.563 8.250 -4.511 1.00 80.62 95 HIS A C 1
ATOM 762 O O . HIS A 1 95 ? 5.771 8.062 -4.686 1.00 80.62 95 HIS A O 1
ATOM 768 N N . ARG A 1 96 ? 3.656 7.486 -5.140 1.00 74.06 96 ARG A N 1
ATOM 769 C CA . ARG A 1 96 ? 3.974 6.284 -5.945 1.00 74.06 96 ARG A CA 1
ATOM 770 C C . ARG A 1 96 ? 5.083 6.545 -6.961 1.00 74.06 96 ARG A C 1
ATOM 772 O O . ARG A 1 96 ? 6.000 5.740 -7.102 1.00 74.06 96 ARG A O 1
ATOM 779 N N . LYS A 1 97 ? 5.023 7.690 -7.648 1.00 71.69 97 LYS A N 1
ATOM 780 C CA . LYS A 1 97 ? 6.010 8.089 -8.667 1.00 71.69 97 LYS A CA 1
ATOM 781 C C . LYS A 1 97 ? 7.421 8.222 -8.088 1.00 71.69 97 LYS A C 1
ATOM 783 O O . LYS A 1 97 ? 8.374 7.728 -8.688 1.00 71.69 97 LYS A O 1
ATOM 788 N N . GLU A 1 98 ? 7.554 8.846 -6.922 1.00 79.06 98 GLU A N 1
ATOM 789 C CA . GLU A 1 98 ? 8.841 9.049 -6.250 1.00 79.06 98 GLU A CA 1
ATOM 790 C C . GLU A 1 98 ? 9.392 7.731 -5.698 1.00 79.06 98 GLU A C 1
ATOM 792 O O . GLU A 1 98 ? 10.567 7.421 -5.900 1.00 79.06 98 GLU A O 1
ATOM 797 N N . PHE A 1 99 ? 8.534 6.905 -5.091 1.00 75.12 99 PHE A N 1
ATOM 798 C CA . PHE A 1 99 ? 8.913 5.585 -4.579 1.00 75.12 99 PHE A CA 1
ATOM 799 C C . PHE A 1 99 ? 9.385 4.637 -5.687 1.00 75.12 99 PHE A C 1
ATOM 801 O O . PHE A 1 99 ? 10.446 4.020 -5.566 1.00 75.12 99 PHE A O 1
ATOM 808 N N . VAL A 1 100 ? 8.643 4.543 -6.794 1.00 73.75 100 VAL A N 1
ATOM 809 C CA . VAL A 1 100 ? 9.038 3.717 -7.947 1.00 73.75 100 VAL A CA 1
ATOM 810 C C . VAL A 1 100 ? 10.324 4.255 -8.584 1.00 73.75 100 VAL A C 1
ATOM 812 O O . VAL A 1 100 ? 11.222 3.477 -8.916 1.00 73.75 100 VAL A O 1
ATOM 815 N N . GLY A 1 101 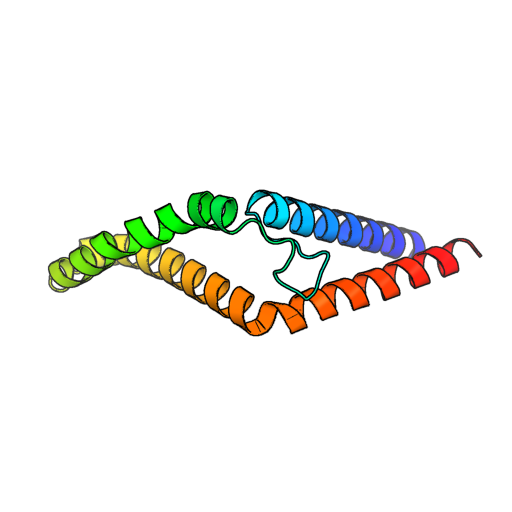? 10.470 5.581 -8.678 1.00 75.25 101 GLY A N 1
ATOM 816 C CA . GLY A 1 101 ? 11.705 6.222 -9.132 1.00 75.25 101 GLY A CA 1
ATOM 817 C C . GLY A 1 101 ? 12.915 5.881 -8.253 1.00 75.25 101 GLY A C 1
ATOM 818 O O . GLY A 1 101 ? 14.000 5.599 -8.770 1.00 75.25 101 GLY A O 1
ATOM 819 N N . LEU A 1 102 ? 12.734 5.834 -6.930 1.00 76.44 102 LEU A N 1
ATOM 820 C CA . LEU A 1 102 ? 13.776 5.443 -5.981 1.00 76.44 102 LEU A CA 1
ATOM 821 C C . LEU A 1 102 ? 14.181 3.973 -6.160 1.00 76.44 102 LEU A C 1
ATOM 823 O O . LEU A 1 102 ? 15.372 3.667 -6.202 1.00 76.44 102 LEU A O 1
ATOM 827 N N . ILE A 1 103 ? 13.213 3.072 -6.339 1.00 77.06 103 ILE A N 1
ATOM 828 C CA . ILE A 1 103 ? 13.459 1.646 -6.610 1.00 77.06 103 ILE A CA 1
ATOM 829 C C . ILE A 1 103 ? 14.253 1.467 -7.906 1.00 77.06 103 ILE A C 1
ATOM 831 O O . ILE A 1 103 ? 15.210 0.690 -7.941 1.00 77.06 103 ILE A O 1
ATOM 835 N N . TYR A 1 104 ? 13.914 2.219 -8.954 1.00 73.25 104 TYR A N 1
ATOM 836 C CA . TYR A 1 104 ? 14.664 2.211 -10.209 1.00 73.25 104 TYR A CA 1
ATOM 837 C C . TYR A 1 104 ? 16.103 2.693 -10.032 1.00 73.25 104 TYR A C 1
ATOM 839 O O . TYR A 1 104 ? 17.031 2.039 -10.511 1.00 73.25 104 TYR A O 1
ATOM 847 N N . ARG A 1 105 ? 16.313 3.794 -9.299 1.00 75.31 105 ARG A N 1
ATOM 848 C CA . ARG A 1 105 ? 17.663 4.287 -8.979 1.00 75.31 105 ARG A CA 1
ATOM 849 C C . ARG A 1 105 ? 18.465 3.258 -8.186 1.00 75.31 105 ARG A C 1
ATOM 851 O O . ARG A 1 105 ? 19.621 3.012 -8.516 1.00 75.31 105 ARG A O 1
ATOM 858 N N . ILE A 1 106 ? 17.857 2.618 -7.187 1.00 76.81 106 ILE A N 1
ATOM 859 C CA . ILE A 1 106 ? 18.507 1.574 -6.383 1.00 76.81 106 ILE A CA 1
ATOM 860 C C . ILE A 1 106 ? 18.894 0.378 -7.260 1.00 76.81 106 ILE A C 1
ATOM 862 O O . ILE A 1 106 ? 20.031 -0.084 -7.180 1.00 76.81 106 ILE A O 1
ATOM 866 N N . ARG A 1 107 ? 18.005 -0.082 -8.148 1.00 72.56 107 ARG A N 1
ATOM 867 C CA . ARG A 1 107 ? 18.297 -1.155 -9.115 1.00 72.56 107 ARG A CA 1
ATOM 868 C C . ARG A 1 107 ? 19.429 -0.786 -10.071 1.00 72.56 107 ARG A C 1
ATOM 870 O O . ARG A 1 107 ? 20.312 -1.606 -10.297 1.00 72.56 107 ARG A O 1
ATOM 877 N N . ALA A 1 108 ? 19.442 0.441 -10.588 1.00 73.94 108 ALA A N 1
ATOM 878 C CA . ALA A 1 108 ? 20.510 0.924 -11.461 1.00 73.94 108 ALA A CA 1
ATOM 879 C C . ALA A 1 108 ? 21.870 0.965 -10.738 1.00 73.94 108 ALA A C 1
ATOM 881 O O . ALA A 1 108 ? 22.884 0.535 -11.291 1.00 73.94 108 ALA A O 1
ATOM 882 N N . ILE A 1 109 ? 21.896 1.419 -9.480 1.00 76.75 109 ILE A N 1
ATOM 883 C CA . ILE A 1 109 ? 23.103 1.422 -8.640 1.00 76.75 109 ILE A CA 1
ATOM 884 C C . ILE A 1 109 ? 23.560 -0.011 -8.333 1.00 76.75 109 ILE A C 1
ATOM 886 O O . ILE A 1 109 ? 24.749 -0.306 -8.435 1.00 76.75 109 ILE A O 1
ATOM 890 N N . LEU A 1 110 ? 22.632 -0.915 -8.001 1.00 68.56 110 LEU A N 1
ATOM 891 C CA . LEU A 1 110 ? 22.920 -2.331 -7.746 1.00 68.56 110 LEU A CA 1
ATOM 892 C C . LEU A 1 110 ? 23.490 -3.033 -8.985 1.00 68.56 110 LEU A C 1
ATOM 894 O O . LEU A 1 110 ? 24.498 -3.728 -8.871 1.00 68.56 110 LEU A O 1
ATOM 898 N N . ALA A 1 111 ? 22.903 -2.811 -10.164 1.00 71.19 111 ALA A N 1
ATOM 899 C CA . ALA A 1 111 ? 23.388 -3.364 -11.429 1.00 71.19 111 ALA A CA 1
ATOM 900 C C . ALA A 1 111 ? 24.800 -2.857 -11.769 1.00 71.19 111 ALA A C 1
ATOM 902 O O . ALA A 1 111 ? 25.677 -3.640 -12.133 1.00 71.19 111 ALA A O 1
ATOM 903 N N . LYS A 1 112 ? 25.057 -1.559 -11.566 1.00 69.25 112 LYS A N 1
ATOM 904 C CA . LYS A 1 112 ? 26.385 -0.959 -11.765 1.00 69.25 112 LYS A CA 1
ATOM 905 C C . LYS A 1 112 ? 27.419 -1.475 -10.758 1.00 69.25 112 LYS A C 1
ATOM 907 O O . LYS A 1 112 ? 28.572 -1.679 -11.123 1.00 69.25 112 LYS A O 1
ATOM 912 N N . GLY A 1 113 ? 27.012 -1.703 -9.508 1.00 59.88 113 GLY A N 1
ATOM 913 C CA . GLY A 1 113 ? 27.859 -2.295 -8.471 1.00 59.88 113 GLY A CA 1
ATOM 914 C C . GLY A 1 113 ? 28.224 -3.752 -8.762 1.00 59.88 113 GLY A C 1
ATOM 915 O O . GLY A 1 113 ? 29.370 -4.136 -8.559 1.00 59.88 113 GLY A O 1
ATOM 916 N N . LYS A 1 114 ? 27.286 -4.540 -9.306 1.00 54.00 114 LYS A N 1
ATOM 917 C CA . LYS A 1 114 ? 27.530 -5.930 -9.714 1.00 54.00 114 LYS A CA 1
ATOM 918 C C . LYS A 1 114 ? 28.576 -6.022 -10.829 1.00 54.00 114 LYS A C 1
ATOM 920 O O . LYS A 1 114 ? 29.502 -6.809 -10.703 1.00 54.00 114 LYS A O 1
ATOM 925 N N . ASN A 1 115 ? 28.508 -5.167 -11.851 1.00 56.03 115 ASN A N 1
ATOM 926 C CA . ASN A 1 115 ? 29.496 -5.169 -12.943 1.00 56.03 115 ASN A CA 1
ATOM 927 C C . ASN A 1 115 ? 30.907 -4.742 -12.508 1.00 56.03 115 ASN A C 1
ATOM 929 O O . ASN A 1 115 ? 31.873 -5.086 -13.174 1.00 56.03 115 ASN A O 1
ATOM 933 N N . ARG A 1 116 ? 31.039 -4.005 -11.399 1.00 51.88 116 ARG A N 1
ATOM 934 C CA . ARG A 1 116 ? 32.332 -3.537 -10.877 1.00 51.88 116 ARG A CA 1
ATOM 935 C C . ARG A 1 116 ? 32.979 -4.505 -9.874 1.00 51.88 116 ARG A C 1
ATOM 937 O O . ARG A 1 116 ? 34.089 -4.257 -9.441 1.00 51.88 116 ARG A O 1
ATOM 944 N N . SER A 1 117 ? 32.271 -5.562 -9.471 1.00 47.94 117 SER A N 1
ATOM 945 C CA . SER A 1 117 ? 32.803 -6.629 -8.608 1.00 47.94 117 SER A CA 1
ATOM 946 C C . SER A 1 117 ? 33.256 -7.861 -9.402 1.00 47.94 117 SER A C 1
ATOM 948 O O . SER A 1 117 ? 33.776 -8.799 -8.807 1.00 47.94 117 SER A O 1
ATOM 950 N N . VAL A 1 118 ? 32.985 -7.886 -10.711 1.00 50.41 118 VAL A N 1
ATOM 951 C CA . VAL A 1 118 ? 33.311 -8.988 -11.637 1.00 50.41 118 VAL A CA 1
ATOM 952 C C . VAL A 1 118 ? 34.461 -8.596 -12.586 1.00 50.41 118 VAL A C 1
ATOM 954 O O . VAL A 1 118 ? 34.947 -9.437 -13.334 1.00 50.41 118 VAL A O 1
ATOM 957 N N . ALA A 1 119 ? 34.900 -7.335 -12.537 1.00 44.31 119 ALA A N 1
ATOM 958 C CA . ALA A 1 119 ? 36.120 -6.824 -13.161 1.00 44.31 119 ALA A CA 1
ATOM 959 C C . ALA A 1 119 ? 37.147 -6.533 -12.064 1.00 44.31 119 ALA A C 1
ATOM 961 O O . ALA A 1 119 ? 38.348 -6.751 -12.322 1.00 44.31 119 ALA A O 1
#

Organism: Drosophila sechellia (NCBI:txid7238)

Radius of gyration: 20.13 Å; chains: 1; bounding box: 57×21×46 Å

Sequence (119 aa):
MSDEVKGKKQEKKDQSLRVQILVYRCMGIDLWSPTMANDRPWLTFVTMGPLFLFMVPMFLAAHEYITQVSLLSDTLGSTFASMLTLVKFLLFCYHRKEFVGLIYRIRAILAKGKNRSVA

Foldseek 3Di:
DVVVVVVVVLVVVVVVLVVVQVVVVQLQQHLQDLDCPRGDVVSVCVVCVVLVVVLVVLVVVLVVCVPPVPVNVVSVVVNVVSVVVVVVVVVCVVCVNVVSVVSVVSVVVSVVVVVVVVD